Protein AF-A0A7W0PGI8-F1 (afdb_monomer)

Solvent-accessible surface area (backbone atoms only — not comparable to full-atom values): 3721 Å² total; per-residue (Å²): 134,60,84,82,70,87,87,57,94,72,69,77,43,79,41,90,42,93,63,38,28,34,39,31,27,56,49,15,64,76,43,70,46,86,90,55,88,42,72,49,71,51,64,53,92,87,38,32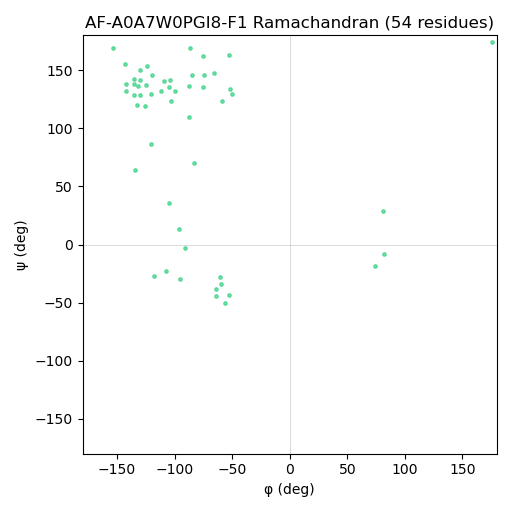,92,63,76,95,80,84,87,133

Radius of gyration: 12.77 Å; Cα contacts (8 Å, |Δi|>4): 82; chains: 1; bounding box: 31×30×30 Å

Sequence (56 aa):
MKTF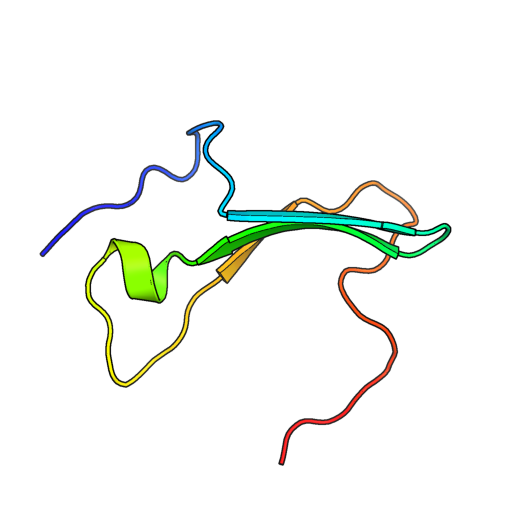NLNSDEWDATRDREGWRGKGALVGERIGGELLGATMSEVEPGSRLWPYHTHY

Structure (mmCIF, N/CA/C/O backbone):
data_AF-A0A7W0PGI8-F1
#
_entry.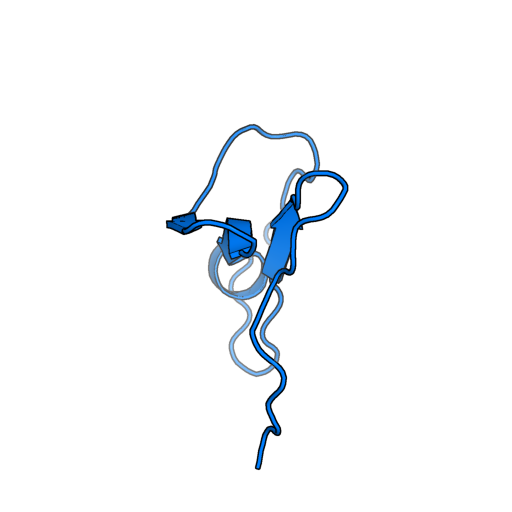id   AF-A0A7W0PGI8-F1
#
loop_
_atom_site.group_PDB
_atom_site.id
_atom_site.type_symbol
_atom_site.label_atom_id
_atom_site.label_alt_id
_atom_site.label_comp_id
_atom_site.label_asym_id
_atom_site.label_entity_id
_atom_site.label_seq_id
_atom_site.pdbx_PDB_ins_code
_atom_site.Cartn_x
_atom_site.Cartn_y
_atom_site.Cartn_z
_atom_site.occupancy
_atom_site.B_iso_or_equiv
_atom_site.auth_seq_id
_atom_site.auth_comp_id
_atom_site.auth_asym_id
_atom_site.auth_atom_id
_atom_site.pdbx_PDB_model_num
ATOM 1 N N . MET A 1 1 ? -16.406 6.085 13.548 1.00 76.50 1 MET A N 1
ATOM 2 C CA . MET A 1 1 ? -15.656 5.536 12.401 1.00 76.50 1 MET A CA 1
ATOM 3 C C . MET A 1 1 ? -15.008 6.704 11.680 1.00 76.50 1 MET A C 1
ATOM 5 O O . MET A 1 1 ? -15.724 7.653 11.385 1.00 76.50 1 MET A O 1
ATOM 9 N N . LYS A 1 2 ? -13.691 6.693 11.467 1.00 93.69 2 LYS A N 1
ATOM 10 C CA . LYS A 1 2 ? -13.024 7.727 10.664 1.00 93.69 2 LYS A CA 1
ATOM 11 C C . LYS A 1 2 ? -13.115 7.347 9.184 1.00 93.69 2 LYS A C 1
ATOM 13 O O . LYS A 1 2 ? -13.070 6.164 8.858 1.00 93.69 2 LYS A O 1
ATOM 18 N N . THR A 1 3 ? -13.233 8.339 8.310 1.00 94.50 3 THR A N 1
ATOM 19 C CA . THR A 1 3 ? -13.264 8.140 6.855 1.00 94.50 3 THR A CA 1
ATOM 20 C C . THR A 1 3 ? -11.928 8.563 6.269 1.00 94.50 3 THR A C 1
ATOM 22 O O . THR A 1 3 ? -11.409 9.618 6.625 1.00 94.50 3 THR A O 1
ATOM 25 N N . PHE A 1 4 ? -11.385 7.759 5.360 1.00 95.88 4 PHE A N 1
ATOM 26 C CA . PHE A 1 4 ? -10.200 8.113 4.588 1.00 95.88 4 PHE A CA 1
ATOM 27 C C . PHE A 1 4 ? -10.612 8.601 3.192 1.00 95.88 4 PHE A C 1
ATOM 29 O O . PHE A 1 4 ? -11.425 7.955 2.531 1.00 95.88 4 PHE A O 1
ATOM 36 N N . ASN A 1 5 ? -10.072 9.739 2.746 1.00 95.69 5 ASN A N 1
ATOM 37 C CA . ASN A 1 5 ? -10.292 10.247 1.392 1.00 95.69 5 ASN A CA 1
ATOM 38 C C . ASN A 1 5 ? -9.252 9.646 0.439 1.00 95.69 5 ASN A C 1
ATOM 40 O O . ASN A 1 5 ? -8.090 10.028 0.488 1.00 95.69 5 ASN A O 1
ATOM 44 N N . LEU A 1 6 ? -9.687 8.756 -0.455 1.00 93.69 6 LEU A N 1
ATOM 45 C CA . LEU A 1 6 ? -8.826 8.112 -1.454 1.00 93.69 6 LEU A CA 1
ATOM 46 C C . LEU A 1 6 ? -8.153 9.111 -2.413 1.00 93.69 6 LEU A C 1
ATOM 48 O O . LEU A 1 6 ? -7.079 8.837 -2.929 1.00 93.69 6 LEU A O 1
ATOM 52 N N . ASN A 1 7 ? -8.792 10.258 -2.653 1.00 95.06 7 ASN A N 1
ATOM 53 C CA . ASN A 1 7 ? -8.325 11.263 -3.607 1.00 95.06 7 ASN A CA 1
ATOM 54 C C . ASN A 1 7 ? -7.513 12.387 -2.938 1.00 95.06 7 ASN A C 1
ATOM 56 O O . ASN A 1 7 ? -7.344 13.446 -3.540 1.00 95.06 7 ASN A O 1
ATOM 60 N N . SER A 1 8 ? -7.092 12.225 -1.678 1.00 93.94 8 SER A N 1
ATOM 61 C CA . SER A 1 8 ? -6.158 13.175 -1.066 1.00 93.94 8 SER A CA 1
ATOM 62 C C . SER A 1 8 ? -4.738 12.960 -1.595 1.00 93.94 8 SER A C 1
ATOM 64 O O . SER A 1 8 ? -4.417 11.904 -2.135 1.00 93.94 8 SER A O 1
ATOM 66 N N . ASP A 1 9 ? -3.876 13.958 -1.406 1.00 93.75 9 ASP A N 1
ATOM 67 C CA . ASP A 1 9 ? -2.447 13.866 -1.732 1.00 93.75 9 ASP A CA 1
ATOM 68 C C . ASP A 1 9 ? -1.582 13.701 -0.470 1.00 93.75 9 ASP A C 1
ATOM 70 O O . ASP A 1 9 ? -0.495 14.258 -0.339 1.00 93.75 9 ASP A O 1
ATOM 74 N N . GLU A 1 10 ? -2.098 12.962 0.513 1.00 94.50 10 GLU A N 1
ATOM 75 C CA . GLU A 1 10 ? -1.396 12.706 1.768 1.00 94.50 10 GLU A CA 1
ATOM 76 C C . GLU A 1 10 ? -0.806 11.297 1.790 1.00 94.50 10 GLU A C 1
ATOM 78 O O . GLU A 1 10 ? -1.529 10.304 1.699 1.00 94.50 10 GLU A O 1
ATOM 83 N N . TRP A 1 11 ? 0.507 11.215 1.999 1.00 95.94 11 TRP A N 1
ATOM 84 C CA . TRP A 1 11 ? 1.267 9.969 1.936 1.00 95.94 11 TRP A CA 1
ATOM 85 C C . TRP A 1 11 ? 2.137 9.803 3.179 1.00 95.94 11 TRP A C 1
ATOM 87 O O . TRP A 1 11 ? 2.712 10.771 3.669 1.00 95.94 11 TRP A O 1
ATOM 97 N N . ASP A 1 12 ? 2.237 8.572 3.679 1.00 95.69 12 ASP A N 1
ATOM 98 C CA . ASP A 1 12 ? 3.008 8.241 4.887 1.00 95.69 12 ASP A CA 1
ATOM 99 C C . ASP A 1 12 ? 4.422 7.755 4.548 1.00 95.69 12 ASP A C 1
ATOM 101 O O . ASP A 1 12 ? 5.361 7.953 5.317 1.00 95.69 12 ASP A O 1
ATOM 105 N N . ALA A 1 13 ? 4.589 7.122 3.384 1.00 88.69 13 ALA A N 1
ATOM 106 C CA . ALA A 1 13 ? 5.871 6.602 2.932 1.00 88.69 13 ALA A CA 1
ATOM 107 C C . ALA A 1 13 ? 6.053 6.797 1.427 1.00 88.69 13 ALA A C 1
ATOM 109 O O . ALA A 1 13 ? 5.149 6.526 0.634 1.00 88.69 13 ALA A O 1
ATOM 110 N N . THR A 1 14 ? 7.256 7.197 1.025 1.00 90.56 14 THR A N 1
ATOM 111 C CA . THR A 1 14 ? 7.687 7.222 -0.374 1.00 90.56 14 THR A CA 1
ATOM 112 C C . THR A 1 14 ? 8.898 6.319 -0.545 1.00 90.56 14 THR A C 1
ATOM 114 O O . THR A 1 14 ? 9.723 6.156 0.357 1.00 90.56 14 THR A O 1
ATOM 117 N N . ARG A 1 15 ? 8.996 5.678 -1.707 1.00 89.56 15 ARG A N 1
ATOM 118 C CA . ARG A 1 15 ? 10.123 4.826 -2.059 1.00 89.56 15 ARG A CA 1
ATOM 119 C C . ARG A 1 15 ? 10.593 5.181 -3.452 1.00 89.56 15 ARG A C 1
ATOM 121 O O . ARG A 1 15 ? 9.844 5.038 -4.413 1.00 89.56 15 ARG A O 1
ATOM 128 N N . ASP A 1 16 ? 11.849 5.596 -3.548 1.00 89.94 16 ASP A N 1
ATOM 129 C CA . ASP A 1 16 ? 12.489 5.925 -4.815 1.00 89.94 16 ASP A CA 1
ATOM 130 C C . ASP A 1 16 ? 13.717 5.037 -5.022 1.00 89.94 16 ASP A C 1
ATOM 132 O O . ASP A 1 16 ? 14.838 5.344 -4.621 1.00 89.94 16 ASP A O 1
ATOM 136 N N . ARG A 1 17 ? 13.472 3.859 -5.596 1.00 89.50 17 ARG A N 1
ATOM 137 C CA . ARG A 1 17 ? 14.508 2.920 -6.027 1.00 89.50 17 ARG A CA 1
ATOM 138 C C . ARG A 1 17 ? 14.183 2.471 -7.440 1.00 89.50 17 ARG A C 1
ATOM 140 O O . ARG A 1 17 ? 13.036 2.144 -7.726 1.00 89.50 17 ARG A O 1
ATOM 147 N N . GLU A 1 18 ? 15.185 2.407 -8.313 1.00 89.50 18 GLU A N 1
ATOM 148 C CA . GLU A 1 18 ? 14.994 1.963 -9.696 1.00 89.50 18 GLU A CA 1
ATOM 149 C C . GLU A 1 18 ? 14.261 0.612 -9.782 1.00 89.50 18 GLU A C 1
ATOM 151 O O . GLU A 1 18 ? 14.538 -0.322 -9.025 1.00 89.50 18 GLU A O 1
ATOM 156 N N . GLY A 1 19 ? 13.270 0.548 -10.677 1.00 90.12 19 GLY A N 1
ATOM 157 C CA . GLY A 1 19 ? 12.357 -0.583 -10.851 1.00 90.12 19 GLY A CA 1
ATOM 158 C C . GLY A 1 19 ? 11.299 -0.716 -9.755 1.00 90.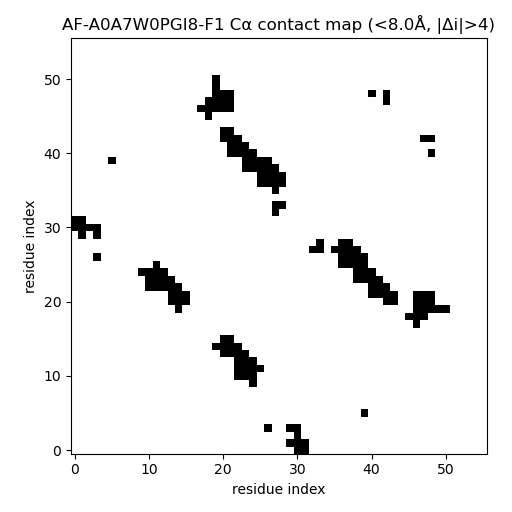12 19 GLY A C 1
ATOM 159 O O . GLY A 1 19 ? 10.296 -1.397 -9.956 1.00 90.12 19 GLY A O 1
ATOM 160 N N . TRP A 1 20 ? 11.495 -0.089 -8.598 1.00 91.25 20 TRP A N 1
ATOM 161 C CA . TRP A 1 20 ? 10.655 -0.234 -7.422 1.00 91.25 20 TRP A CA 1
ATOM 162 C C . TRP A 1 20 ? 10.327 1.139 -6.805 1.00 91.25 20 TRP A C 1
ATOM 164 O O . TRP A 1 20 ? 10.747 1.431 -5.678 1.00 91.25 20 TRP A O 1
ATOM 174 N N . ARG A 1 21 ? 9.599 1.978 -7.550 1.00 92.19 21 ARG A N 1
ATOM 175 C CA . ARG A 1 21 ? 9.150 3.304 -7.103 1.00 92.19 21 ARG A CA 1
ATOM 176 C C . ARG A 1 21 ? 7.669 3.303 -6.747 1.00 92.19 21 ARG A C 1
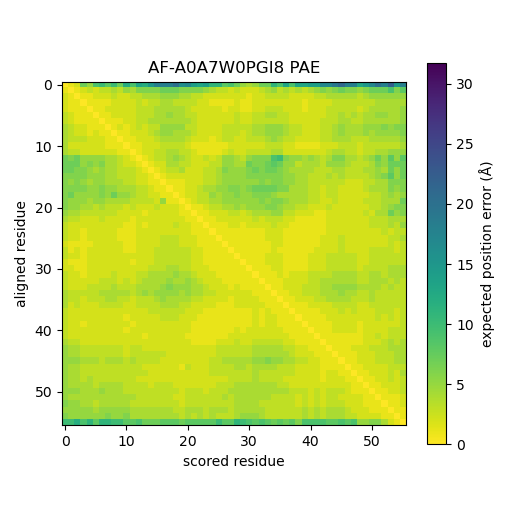ATOM 178 O O . ARG A 1 21 ? 6.875 2.666 -7.435 1.00 92.19 21 ARG A O 1
ATOM 185 N N . GLY A 1 22 ? 7.306 4.024 -5.694 1.00 94.25 22 GLY A N 1
ATOM 186 C CA . GLY A 1 22 ? 5.9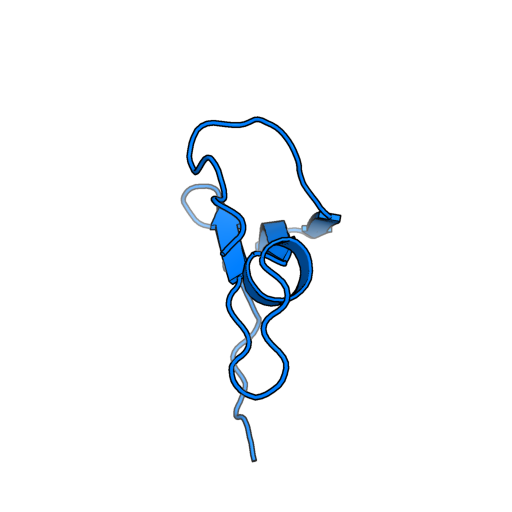09 4.206 -5.313 1.00 94.25 22 GLY A CA 1
ATOM 187 C C . GLY A 1 22 ? 5.740 4.979 -4.013 1.00 94.25 22 GLY A C 1
ATOM 188 O O . GLY A 1 22 ? 6.710 5.278 -3.313 1.00 94.25 22 GLY A O 1
ATOM 189 N N . LYS A 1 23 ? 4.489 5.278 -3.685 1.00 95.56 23 LYS A N 1
ATOM 190 C CA . LYS A 1 23 ? 4.083 5.940 -2.440 1.00 95.56 23 LYS A CA 1
ATOM 191 C C . LYS A 1 23 ? 2.953 5.162 -1.778 1.00 95.56 23 LYS A C 1
ATOM 193 O O . LYS A 1 23 ? 2.193 4.470 -2.456 1.00 95.56 23 LYS A O 1
ATOM 198 N N . GLY A 1 24 ? 2.888 5.233 -0.454 1.00 96.31 24 GLY A N 1
ATOM 199 C CA . GLY A 1 24 ? 1.947 4.483 0.365 1.00 96.31 24 GLY A CA 1
ATOM 200 C C . GLY A 1 24 ? 1.295 5.346 1.439 1.00 96.31 24 GLY A C 1
ATOM 201 O O . GLY A 1 24 ? 1.952 6.197 2.037 1.00 96.31 24 GLY A O 1
ATOM 202 N N . ALA A 1 25 ? 0.010 5.102 1.683 1.00 97.38 25 ALA A N 1
ATOM 203 C CA . ALA A 1 25 ? -0.735 5.643 2.815 1.00 97.38 25 ALA A CA 1
ATOM 204 C C . ALA A 1 25 ? -1.275 4.491 3.676 1.00 97.38 25 ALA A C 1
ATOM 206 O O . ALA A 1 25 ? -1.900 3.559 3.158 1.00 97.38 25 ALA A O 1
ATOM 207 N N . LEU A 1 26 ? -1.041 4.552 4.986 1.00 96.12 26 LEU A N 1
ATOM 208 C CA . LEU A 1 26 ? -1.414 3.544 5.981 1.00 96.12 26 LEU A CA 1
ATOM 209 C C . LEU A 1 26 ? -2.876 3.749 6.406 1.00 96.12 26 LEU A C 1
ATOM 211 O O . LEU A 1 26 ? -3.187 4.203 7.507 1.00 96.12 26 LEU A O 1
ATOM 215 N N . VAL A 1 27 ? -3.800 3.445 5.490 1.00 96.56 27 VAL A N 1
ATOM 216 C CA . VAL A 1 27 ? -5.248 3.664 5.659 1.00 96.56 27 VAL A CA 1
ATOM 217 C C . VAL A 1 27 ? -5.776 3.034 6.947 1.00 96.56 27 VAL A C 1
ATOM 219 O O . VAL A 1 27 ? -6.537 3.687 7.656 1.00 96.56 27 VAL A O 1
ATOM 222 N N . GLY A 1 28 ? -5.357 1.803 7.266 1.00 96.38 28 GLY A N 1
ATOM 223 C CA . GLY A 1 28 ? -5.788 1.085 8.470 1.00 96.38 28 GLY A CA 1
ATOM 224 C C . GLY A 1 28 ? -5.513 1.882 9.746 1.00 96.38 28 GLY A C 1
ATOM 225 O O . GLY A 1 28 ? -6.433 2.140 10.518 1.00 96.38 28 GLY A O 1
ATOM 226 N N . GLU A 1 29 ? -4.287 2.375 9.914 1.00 94.94 29 GLU A N 1
ATOM 227 C CA . GLU A 1 29 ? -3.899 3.199 11.066 1.00 94.94 29 GLU A CA 1
ATOM 228 C C . GLU A 1 29 ? -4.668 4.525 11.094 1.00 94.94 29 GLU A C 1
ATOM 230 O O . GLU A 1 29 ? -5.226 4.915 12.124 1.00 94.94 29 GLU A O 1
ATOM 235 N N . ARG A 1 30 ? -4.785 5.193 9.938 1.00 95.38 30 ARG A N 1
ATOM 236 C C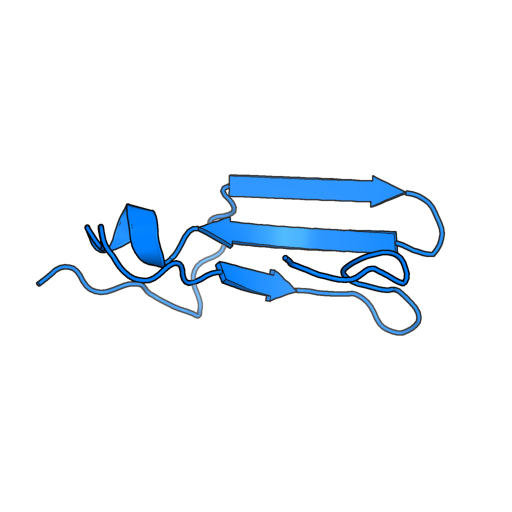A . ARG A 1 30 ? -5.498 6.474 9.811 1.00 95.38 30 ARG A CA 1
ATOM 237 C C . ARG A 1 30 ? -6.971 6.365 10.212 1.00 95.38 30 ARG A C 1
ATOM 239 O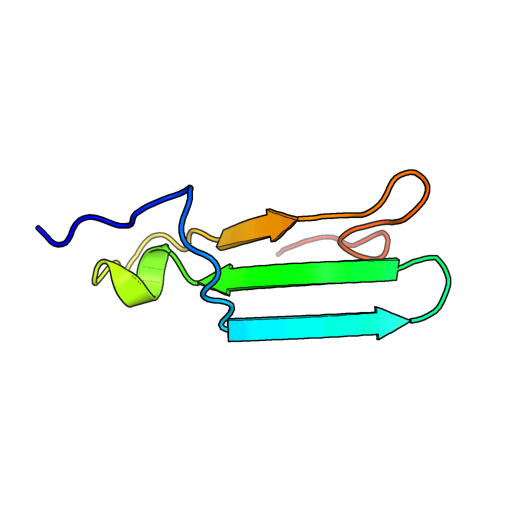 O . ARG A 1 30 ? -7.514 7.311 10.796 1.00 95.38 30 ARG A O 1
ATOM 246 N N . ILE A 1 31 ? -7.617 5.223 9.953 1.00 96.38 31 ILE A N 1
ATOM 247 C CA . ILE A 1 31 ? -9.017 4.992 10.341 1.00 96.38 31 ILE A CA 1
ATOM 248 C C . ILE A 1 31 ? -9.197 4.352 11.728 1.00 96.38 31 ILE A C 1
ATOM 250 O O . ILE A 1 31 ? -10.335 4.244 12.189 1.00 96.38 31 ILE A O 1
ATOM 254 N N . GLY A 1 32 ? -8.103 4.010 12.418 1.00 96.31 32 GLY A N 1
ATOM 255 C CA . GLY A 1 32 ? -8.114 3.380 13.743 1.00 96.31 32 GLY A CA 1
ATOM 256 C C . GLY A 1 32 ? -8.349 1.866 13.719 1.00 96.31 32 GLY A C 1
ATOM 257 O O . GLY A 1 32 ? -8.956 1.332 14.640 1.00 96.31 32 GLY A O 1
ATOM 258 N N . GLY A 1 33 ? -7.942 1.183 12.650 1.00 95.31 33 GLY A N 1
ATOM 259 C CA . GLY A 1 33 ? -7.946 -0.274 12.569 1.00 95.31 33 GLY A CA 1
ATOM 260 C C . GLY A 1 33 ? -6.797 -0.884 13.374 1.00 95.31 33 GLY A C 1
ATOM 261 O O . GLY A 1 33 ? -5.667 -0.417 13.293 1.00 95.31 33 GLY A O 1
ATOM 262 N N . GLU A 1 34 ? -7.093 -1.941 14.130 1.00 95.25 34 GLU A N 1
ATOM 263 C CA . GLU A 1 34 ? -6.118 -2.590 15.027 1.00 95.25 34 GLU A CA 1
ATOM 264 C C . GLU A 1 34 ? -5.825 -4.049 14.647 1.00 95.25 34 GLU A C 1
ATOM 266 O O . GLU A 1 34 ? -4.744 -4.557 14.926 1.00 95.25 34 GLU A O 1
ATOM 271 N N . LEU A 1 35 ? -6.775 -4.731 13.997 1.00 96.50 35 LEU A N 1
ATOM 272 C CA . LEU A 1 35 ? -6.661 -6.160 13.663 1.00 96.50 35 LEU A CA 1
ATOM 273 C C . LEU A 1 35 ? -6.418 -6.424 12.174 1.00 96.50 35 LEU A C 1
ATOM 275 O O . LEU A 1 35 ? -5.915 -7.483 11.811 1.00 96.50 35 LEU A O 1
ATOM 279 N N . LEU A 1 36 ? -6.792 -5.479 11.308 1.00 94.38 36 LEU A N 1
ATOM 280 C CA . LEU A 1 36 ? -6.610 -5.573 9.862 1.00 94.38 36 LEU A CA 1
ATOM 281 C C . LEU A 1 36 ? -5.859 -4.340 9.368 1.00 94.38 36 LEU A C 1
ATOM 283 O O . LEU A 1 36 ? -6.340 -3.213 9.497 1.00 94.38 36 LEU A O 1
ATOM 287 N N . GLY A 1 37 ? -4.688 -4.575 8.779 1.00 94.94 37 GLY A N 1
ATOM 288 C CA . GLY A 1 37 ? -3.943 -3.551 8.062 1.00 94.94 37 GLY A CA 1
ATOM 289 C C . GLY A 1 37 ? -4.590 -3.242 6.714 1.00 94.94 37 GLY A C 1
ATOM 290 O O . GLY A 1 37 ? -5.123 -4.126 6.044 1.00 94.94 37 GLY A O 1
ATOM 291 N N . ALA A 1 38 ? -4.518 -1.981 6.300 1.00 95.56 38 ALA A N 1
ATOM 292 C CA . ALA A 1 38 ? -4.908 -1.550 4.965 1.00 95.56 38 ALA A CA 1
ATOM 293 C C . ALA A 1 38 ? -3.944 -0.464 4.493 1.00 95.56 38 ALA A C 1
ATOM 295 O O . ALA A 1 38 ? -3.697 0.499 5.220 1.00 95.56 38 ALA A O 1
ATOM 296 N N . THR A 1 39 ? -3.444 -0.609 3.269 1.00 95.88 39 THR A N 1
ATOM 297 C CA . THR A 1 39 ? -2.512 0.337 2.655 1.00 95.88 39 THR A CA 1
ATOM 298 C C . THR A 1 39 ? -3.021 0.708 1.270 1.00 95.88 39 THR A C 1
ATOM 300 O O . THR A 1 39 ? -3.301 -0.172 0.458 1.00 95.88 39 THR A O 1
ATOM 303 N N . MET A 1 40 ? -3.122 2.007 0.988 1.00 96.62 40 MET A N 1
ATOM 304 C CA . MET A 1 40 ? -3.270 2.514 -0.377 1.00 96.62 40 MET A CA 1
ATOM 305 C C . MET A 1 40 ? -1.878 2.696 -0.966 1.00 96.62 40 MET A C 1
ATOM 307 O O . MET A 1 40 ? -0.985 3.198 -0.286 1.00 96.62 40 MET A O 1
ATOM 311 N N . SER A 1 41 ? -1.672 2.289 -2.214 1.00 95.75 41 SER A N 1
ATOM 312 C CA . SER A 1 41 ? -0.385 2.444 -2.887 1.00 95.75 41 SER A CA 1
ATOM 313 C C . SER A 1 41 ? -0.563 2.956 -4.303 1.00 95.75 41 SER A C 1
ATOM 315 O O . SER A 1 41 ? -1.427 2.473 -5.031 1.00 95.75 41 SER A O 1
ATOM 317 N N . GLU A 1 42 ? 0.295 3.891 -4.695 1.00 95.69 42 GLU A N 1
ATOM 318 C CA . GLU A 1 42 ? 0.422 4.353 -6.075 1.00 95.69 42 GLU A CA 1
ATOM 319 C C . GLU A 1 42 ? 1.782 3.907 -6.617 1.00 95.69 42 GLU A C 1
ATOM 321 O O . GLU A 1 42 ? 2.810 4.031 -5.939 1.00 95.69 42 GLU A O 1
ATOM 326 N N . VAL A 1 43 ? 1.771 3.333 -7.819 1.00 95.81 43 VAL A N 1
ATOM 327 C CA . VAL A 1 43 ? 2.942 2.735 -8.465 1.00 95.81 43 VAL A CA 1
ATOM 328 C C . VAL A 1 43 ? 2.984 3.185 -9.913 1.00 95.81 43 VAL A C 1
ATOM 330 O O . VAL A 1 43 ? 2.011 3.021 -10.647 1.00 95.81 43 VAL A O 1
ATOM 333 N N . GLU A 1 44 ? 4.135 3.707 -10.321 1.00 92.62 44 GLU A N 1
ATOM 334 C CA . GLU A 1 44 ? 4.360 4.137 -11.697 1.00 92.62 44 GLU A CA 1
ATOM 335 C C . GLU A 1 44 ? 4.341 2.951 -12.675 1.00 92.62 44 GLU A C 1
ATOM 337 O O . GLU A 1 44 ? 4.814 1.856 -12.332 1.00 92.62 44 GLU A O 1
ATOM 342 N N . PRO A 1 45 ? 3.878 3.147 -13.923 1.00 94.25 45 PRO A N 1
ATOM 343 C CA . PRO A 1 45 ? 3.973 2.130 -14.962 1.00 94.25 45 PRO A CA 1
ATOM 344 C C . PRO A 1 45 ? 5.397 1.561 -15.088 1.00 94.25 45 PRO A C 1
ATOM 346 O O . PRO A 1 45 ? 6.382 2.291 -15.174 1.00 94.25 45 PRO A O 1
ATOM 349 N N . GLY A 1 46 ? 5.514 0.231 -15.083 1.00 93.81 46 GLY A N 1
ATOM 350 C CA . GLY A 1 46 ? 6.801 -0.473 -15.156 1.00 93.81 46 GLY A CA 1
ATOM 351 C C . GLY A 1 46 ? 7.557 -0.609 -13.826 1.00 93.81 46 GLY A C 1
ATOM 352 O O . GLY A 1 46 ? 8.531 -1.362 -13.772 1.00 93.81 46 GLY A O 1
ATOM 353 N N . SER A 1 47 ? 7.109 0.043 -12.746 1.00 95.12 47 SER A N 1
ATOM 354 C CA . SER A 1 47 ? 7.617 -0.202 -11.390 1.00 95.12 47 SER A CA 1
ATOM 355 C C . SER A 1 47 ? 6.894 -1.352 -10.682 1.00 95.12 47 SER A C 1
ATOM 357 O O . SER A 1 47 ? 5.872 -1.868 -11.133 1.00 95.12 47 SER A O 1
ATOM 359 N N . ARG A 1 48 ? 7.456 -1.779 -9.547 1.00 92.94 48 ARG A N 1
ATOM 360 C CA . ARG A 1 48 ? 6.887 -2.801 -8.657 1.00 92.94 48 ARG A CA 1
ATOM 361 C C . ARG A 1 48 ? 6.743 -2.264 -7.238 1.00 92.94 48 ARG A C 1
ATOM 363 O O . ARG A 1 48 ? 7.680 -1.670 -6.700 1.00 92.94 48 ARG A O 1
ATOM 370 N N . LEU A 1 49 ? 5.604 -2.558 -6.608 1.00 92.31 49 LEU A N 1
ATOM 371 C CA . LEU A 1 49 ? 5.325 -2.142 -5.231 1.00 92.31 49 LEU A CA 1
ATOM 372 C C . LEU A 1 49 ? 6.283 -2.783 -4.218 1.00 92.31 49 LEU A C 1
ATOM 374 O O . LEU A 1 49 ? 6.746 -2.111 -3.301 1.00 92.31 49 LEU A O 1
ATOM 378 N N . TRP A 1 50 ? 6.631 -4.055 -4.425 1.00 89.62 50 TRP A N 1
ATOM 379 C CA . TRP A 1 50 ? 7.572 -4.813 -3.602 1.00 89.62 50 TRP A CA 1
ATOM 380 C C . TRP A 1 50 ? 8.417 -5.759 -4.471 1.00 89.62 50 TRP A C 1
ATOM 382 O O . TRP A 1 50 ? 7.970 -6.158 -5.553 1.00 89.62 50 TRP A O 1
ATOM 392 N N . PRO A 1 51 ? 9.625 -6.154 -4.022 1.00 88.81 51 PRO A N 1
ATOM 393 C CA . PRO A 1 51 ? 10.277 -7.360 -4.524 1.00 88.81 51 PRO A CA 1
ATOM 394 C C . PRO A 1 51 ? 9.366 -8.582 -4.420 1.00 88.81 51 PRO A C 1
ATOM 396 O O . PRO A 1 51 ? 8.409 -8.599 -3.651 1.00 88.81 51 PRO A O 1
ATOM 399 N N . TYR A 1 52 ? 9.707 -9.641 -5.148 1.00 92.62 52 TYR A N 1
ATOM 400 C CA . TYR A 1 52 ? 9.105 -10.951 -4.927 1.00 92.62 52 TYR A CA 1
ATOM 401 C C . TYR A 1 52 ? 9.361 -11.402 -3.481 1.00 92.62 52 TYR A C 1
ATOM 403 O O . TYR A 1 52 ? 10.512 -11.434 -3.046 1.00 92.62 52 TYR A O 1
ATOM 411 N N . HIS A 1 53 ? 8.297 -11.698 -2.736 1.00 94.12 53 HIS A N 1
ATOM 412 C CA . HIS A 1 53 ? 8.378 -12.057 -1.323 1.00 94.12 53 HIS A CA 1
ATOM 413 C C . HIS A 1 53 ? 7.201 -12.945 -0.905 1.00 94.12 53 HIS 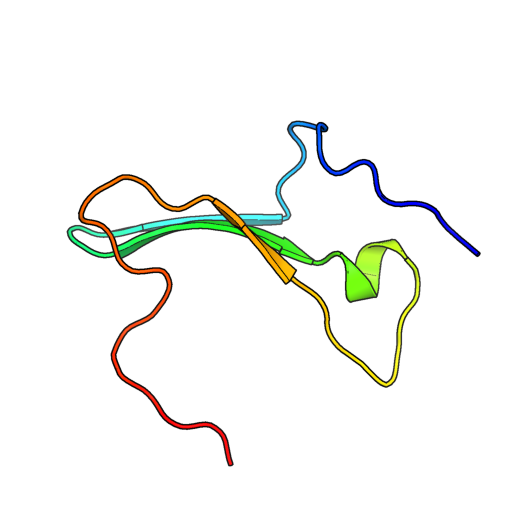A C 1
ATOM 415 O O . HIS A 1 53 ? 6.233 -13.113 -1.645 1.00 94.12 53 HIS A O 1
ATOM 421 N N . THR A 1 54 ? 7.309 -13.506 0.296 1.00 96.38 54 THR A N 1
ATOM 422 C CA . THR A 1 54 ? 6.253 -14.271 0.964 1.00 96.38 54 THR A CA 1
ATOM 423 C C . THR A 1 54 ? 5.983 -13.646 2.328 1.00 96.38 54 THR A C 1
ATOM 425 O O . THR A 1 54 ? 6.861 -12.989 2.889 1.00 96.38 54 THR A O 1
ATOM 428 N N . HIS A 1 55 ? 4.762 -13.819 2.825 1.00 93.69 55 HIS A N 1
ATOM 429 C CA . HIS A 1 55 ? 4.378 -13.504 4.201 1.00 93.69 55 HIS A CA 1
ATOM 430 C C . HIS A 1 55 ? 4.151 -14.832 4.930 1.00 93.69 55 HIS A C 1
ATOM 432 O O . HIS A 1 55 ? 3.619 -15.765 4.325 1.00 93.69 55 HIS A O 1
ATOM 438 N N . TYR A 1 56 ? 4.577 -14.908 6.188 1.00 87.69 56 TYR A N 1
ATOM 439 C CA . TYR A 1 56 ? 4.363 -16.023 7.113 1.00 87.69 56 TYR A CA 1
ATOM 440 C C . TYR A 1 56 ? 3.757 -15.463 8.398 1.00 87.69 56 TYR A C 1
ATOM 442 O O . TYR A 1 56 ? 4.256 -14.400 8.840 1.00 87.69 56 TYR A O 1
#

Mean predicted aligned error: 3.02 Å

pLDDT: mean 93.6, std 3.37, range [76.5, 97.38]

Secondary structure (DSSP, 8-state):
-----TT----SEEEEETTEEEEEE-HHHHHT-SSS---EEEE-TT--SS-S----

Foldseek 3Di:
DDDDDPPDPDFDDFDDDPLAGKTKDFVCVVRVHDPDTDIDMDDDPRHDPDPDDDDD